Protein AF-A0A2G8PH49-F1 (afdb_monomer)

Foldseek 3Di:
DPPDDLVLLVVLLVVVVVPPDDLVVSCVVSVHDSVVSVVSNVCCVVPVDNDPDPDPDDPDDPCVVVVVVLVVVCVVCVPDDPVVSQVVCCVPPVDHDDDD

Sequence (100 aa):
MPTHSLDLRQRVVAAYQAGNTSIRQVAKRFMVTKRTVHRWVRQYQQTQDLAPKKAGTKRVGILEQHRQEVMAIITEHPDFYLWQYQELLRERLGINVSIV

Mean predicted aligned error: 11.05 Å

Structure (mmCIF, N/CA/C/O backbone):
data_AF-A0A2G8PH49-F1
#
_entry.id   AF-A0A2G8PH49-F1
#
loop_
_atom_site.group_PDB
_atom_site.id
_atom_site.type_symbol
_atom_site.label_atom_id
_atom_site.label_alt_id
_atom_site.label_comp_id
_atom_site.label_asym_id
_atom_site.label_entity_id
_atom_site.label_seq_id
_atom_site.pdbx_PDB_ins_code
_atom_site.Cartn_x
_atom_site.Cartn_y
_atom_site.Cartn_z
_atom_site.occupancy
_atom_site.B_iso_or_equiv
_atom_site.auth_seq_id
_atom_site.auth_comp_id
_atom_site.auth_asym_id
_atom_site.auth_atom_id
_atom_site.pdbx_PDB_model_num
ATOM 1 N N . MET A 1 1 ? -3.575 -7.128 -2.740 1.00 49.22 1 MET A N 1
ATOM 2 C CA . MET A 1 1 ? -4.727 -7.460 -1.876 1.00 49.22 1 MET A CA 1
ATOM 3 C C . MET A 1 1 ? -4.777 -6.478 -0.714 1.00 49.22 1 MET A C 1
ATOM 5 O O . MET A 1 1 ? -3.735 -6.265 -0.102 1.00 49.22 1 MET A O 1
ATOM 9 N N . PRO A 1 2 ? -5.914 -5.820 -0.430 1.00 60.09 2 PRO A N 1
ATOM 10 C CA . PRO A 1 2 ? -6.044 -5.015 0.780 1.00 60.09 2 PRO A CA 1
ATOM 11 C C . PRO A 1 2 ? -5.939 -5.923 2.014 1.00 60.09 2 PRO A C 1
ATOM 13 O O . PRO A 1 2 ? -6.595 -6.953 2.078 1.00 60.09 2 PRO A O 1
ATOM 16 N N . THR A 1 3 ? -5.131 -5.532 3.002 1.00 69.44 3 THR A N 1
ATOM 17 C CA . THR A 1 3 ? -4.856 -6.317 4.227 1.00 69.44 3 THR A CA 1
ATOM 18 C C . THR A 1 3 ? -6.109 -6.647 5.049 1.00 69.44 3 THR A C 1
ATOM 20 O O . THR A 1 3 ? -6.109 -7.584 5.836 1.00 69.44 3 THR A O 1
ATOM 23 N N . HIS A 1 4 ? -7.188 -5.883 4.870 1.00 77.81 4 HIS A N 1
ATOM 24 C CA . HIS A 1 4 ? -8.455 -6.071 5.570 1.00 77.81 4 HIS A CA 1
ATOM 25 C C . HIS A 1 4 ? -9.616 -5.954 4.584 1.00 77.81 4 HIS A C 1
ATOM 27 O O . HIS A 1 4 ? -9.643 -4.993 3.802 1.00 77.81 4 HIS A O 1
ATOM 33 N N . SER A 1 5 ? -10.556 -6.902 4.655 1.00 84.75 5 SER A N 1
ATOM 34 C CA . SER A 1 5 ? -11.788 -6.914 3.859 1.00 84.75 5 SER A CA 1
ATOM 35 C C . SER A 1 5 ? -12.651 -5.684 4.150 1.00 84.75 5 SER A C 1
ATOM 37 O O . SER A 1 5 ? -12.569 -5.086 5.225 1.00 84.75 5 SER A O 1
ATOM 39 N N . LEU A 1 6 ? -13.468 -5.284 3.174 1.00 86.81 6 LEU A N 1
ATOM 40 C CA . LEU A 1 6 ? -14.355 -4.126 3.301 1.00 86.81 6 LEU A CA 1
ATOM 41 C C . LEU A 1 6 ? -15.437 -4.354 4.371 1.00 86.81 6 LEU A C 1
ATOM 43 O O . LEU A 1 6 ? -15.678 -3.461 5.180 1.00 86.81 6 LEU A O 1
ATOM 47 N N . ASP A 1 7 ? -15.971 -5.577 4.447 1.00 88.06 7 ASP A N 1
ATOM 48 C CA . ASP A 1 7 ? -16.924 -6.008 5.480 1.00 88.06 7 ASP A CA 1
ATOM 49 C C . ASP A 1 7 ? -16.388 -5.769 6.902 1.00 88.06 7 ASP A C 1
ATOM 51 O O . ASP A 1 7 ? -17.050 -5.145 7.734 1.00 88.06 7 ASP A O 1
ATOM 55 N N . LEU A 1 8 ? -15.133 -6.158 7.170 1.00 89.62 8 LEU A N 1
ATOM 56 C CA . LEU A 1 8 ? -14.526 -5.967 8.490 1.00 89.62 8 LEU A CA 1
ATOM 57 C C . LEU A 1 8 ? -14.489 -4.484 8.886 1.00 89.62 8 LEU A C 1
ATOM 59 O O . LEU A 1 8 ? -14.756 -4.137 10.037 1.00 89.62 8 LEU A O 1
ATOM 63 N N . ARG A 1 9 ? -14.179 -3.596 7.936 1.00 90.38 9 ARG A N 1
ATOM 64 C CA . ARG A 1 9 ? -14.130 -2.147 8.180 1.00 90.38 9 ARG A CA 1
ATOM 65 C C . ARG A 1 9 ? -15.510 -1.590 8.491 1.00 90.38 9 ARG A C 1
ATOM 67 O O . ARG A 1 9 ? -15.645 -0.823 9.442 1.00 90.38 9 ARG A O 1
ATOM 74 N N . GLN A 1 10 ? -16.515 -1.988 7.710 1.00 90.69 10 GLN A N 1
ATOM 75 C CA . GLN A 1 10 ? -17.901 -1.559 7.892 1.00 90.69 10 GLN A CA 1
ATOM 76 C C . GLN A 1 10 ? -18.432 -1.983 9.259 1.00 90.69 10 GLN A C 1
ATOM 78 O O . GLN A 1 10 ? -18.939 -1.145 10.001 1.00 90.69 10 GLN A O 1
ATOM 83 N N . ARG A 1 11 ? -18.227 -3.245 9.650 1.00 91.31 11 ARG A N 1
ATOM 84 C CA . ARG A 1 11 ? -18.661 -3.755 10.959 1.00 91.31 11 ARG A CA 1
ATOM 85 C C . ARG A 1 11 ? -17.994 -3.030 12.126 1.00 91.31 11 ARG A C 1
ATOM 87 O O . ARG A 1 11 ? -18.647 -2.754 13.129 1.00 91.31 11 ARG A O 1
ATOM 94 N N . VAL A 1 12 ? -16.711 -2.692 11.993 1.00 90.94 12 VAL A N 1
ATOM 95 C CA . VAL A 1 12 ? -15.972 -1.938 13.015 1.00 90.94 12 VAL A CA 1
ATOM 96 C C . VAL A 1 12 ? -16.499 -0.511 13.158 1.00 90.94 12 VAL A C 1
ATOM 98 O O . VAL A 1 12 ? -16.678 -0.044 14.283 1.00 90.94 12 VAL A O 1
ATOM 101 N N . VAL A 1 13 ? -16.777 0.176 12.047 1.00 90.12 13 VAL A N 1
ATOM 102 C CA . VAL A 1 13 ? -17.340 1.533 12.088 1.00 90.12 13 VAL A CA 1
ATOM 103 C C . VAL A 1 13 ? -18.779 1.530 12.593 1.00 90.12 13 VAL A C 1
ATOM 105 O O . VAL A 1 13 ? -19.098 2.341 13.456 1.00 90.12 13 VAL A O 1
ATOM 108 N N . ALA A 1 14 ? -19.616 0.587 12.157 1.00 90.50 14 ALA A N 1
ATOM 109 C CA . ALA A 1 14 ? -20.986 0.448 12.648 1.00 90.50 14 ALA A CA 1
ATOM 110 C C . ALA A 1 14 ? -21.024 0.204 14.167 1.00 90.50 14 ALA A C 1
ATOM 112 O O . ALA A 1 14 ? -21.788 0.844 14.886 1.00 90.50 14 ALA A O 1
ATOM 113 N N . ALA A 1 15 ? -20.139 -0.659 14.680 1.00 89.81 15 ALA A N 1
ATOM 114 C CA . ALA A 1 15 ? -20.012 -0.898 16.118 1.00 89.81 15 ALA A CA 1
ATOM 115 C C . ALA A 1 15 ? -19.581 0.357 16.897 1.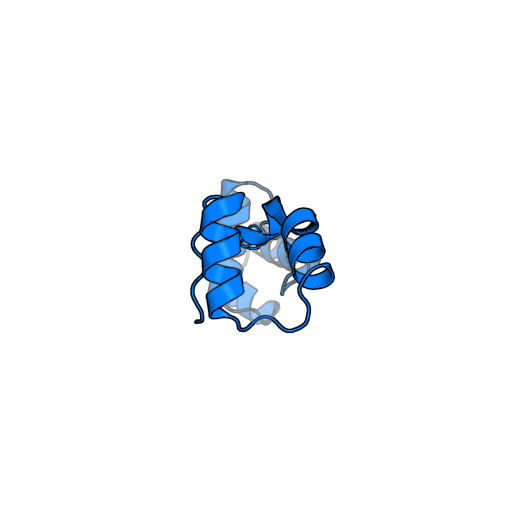00 89.81 15 ALA A C 1
ATOM 117 O O . ALA A 1 15 ? -20.007 0.542 18.034 1.00 89.81 15 ALA A O 1
ATOM 118 N N . TYR A 1 16 ? -18.758 1.218 16.293 1.00 88.88 16 TYR A N 1
ATOM 119 C CA . TYR A 1 16 ? -18.378 2.501 16.883 1.00 88.88 16 TYR A CA 1
ATOM 120 C C . TYR A 1 16 ? -19.525 3.527 16.838 1.00 88.88 16 TYR A C 1
ATOM 122 O O . TYR A 1 16 ? -19.766 4.216 17.825 1.00 88.88 16 TYR A O 1
ATOM 130 N N . GLN A 1 17 ? -20.270 3.604 15.730 1.00 87.25 17 GLN A N 1
ATOM 131 C CA . GLN A 1 17 ? -21.420 4.508 15.583 1.00 87.25 17 GLN A CA 1
ATOM 132 C C . GLN A 1 17 ? -22.599 4.152 16.491 1.00 87.25 17 GLN A C 1
ATOM 134 O O . GLN A 1 17 ? -23.352 5.042 16.869 1.00 87.25 17 GLN A O 1
ATOM 139 N N . ALA A 1 18 ? -22.728 2.886 16.896 1.00 87.12 18 ALA A N 1
ATOM 140 C CA . ALA A 1 18 ? -23.726 2.443 17.870 1.00 87.12 18 ALA A CA 1
ATOM 141 C C . ALA A 1 18 ? -23.551 3.067 19.277 1.00 87.12 18 ALA A C 1
ATOM 143 O O . ALA A 1 18 ? -24.314 2.747 20.182 1.00 87.12 18 ALA A O 1
ATOM 144 N N . GLY A 1 19 ? -22.545 3.926 19.492 1.00 73.62 19 GLY A N 1
ATOM 145 C CA . GLY A 1 19 ? -22.464 4.853 20.629 1.00 73.62 19 GLY A CA 1
ATOM 146 C C . GLY A 1 19 ? -22.016 4.245 21.961 1.00 73.62 19 GLY A C 1
ATOM 147 O O . GLY A 1 19 ? -21.498 4.962 22.811 1.00 73.62 19 GLY A O 1
ATOM 148 N N . ASN A 1 20 ? -22.115 2.924 22.131 1.00 72.25 20 ASN A N 1
ATOM 149 C CA . ASN A 1 20 ? -21.900 2.266 23.426 1.00 72.25 20 ASN A CA 1
ATOM 150 C C . ASN A 1 20 ? -20.476 1.727 23.660 1.00 72.25 20 ASN A C 1
ATOM 152 O O . ASN A 1 20 ? -20.251 1.011 24.635 1.00 72.25 20 ASN A O 1
ATOM 156 N N . THR A 1 21 ? -19.500 2.014 22.787 1.00 79.62 21 THR A N 1
ATOM 157 C CA . THR A 1 21 ? -18.129 1.495 22.964 1.00 79.62 21 THR A CA 1
ATOM 158 C C . THR A 1 21 ? -17.024 2.472 22.579 1.00 79.62 21 THR A C 1
ATOM 160 O O . THR A 1 21 ? -17.075 3.170 21.570 1.00 79.62 21 THR A O 1
ATOM 163 N N . SER A 1 22 ? -15.955 2.468 23.377 1.00 86.62 22 SER A N 1
ATOM 164 C CA . SER A 1 22 ? -14.719 3.192 23.072 1.00 86.62 22 SER A CA 1
ATOM 165 C C . SER A 1 22 ? -13.924 2.513 21.948 1.00 86.62 22 SER A C 1
ATOM 167 O O . SER A 1 22 ? -13.976 1.294 21.773 1.00 86.62 22 SER A O 1
ATOM 169 N N . ILE A 1 23 ? -13.069 3.275 21.254 1.00 87.56 23 ILE A N 1
ATOM 170 C CA . ILE A 1 23 ? -12.156 2.754 20.213 1.00 87.56 23 ILE A CA 1
ATOM 171 C C . ILE A 1 23 ? -11.331 1.556 20.718 1.00 87.56 23 ILE A C 1
ATOM 173 O O . ILE A 1 23 ? -11.072 0.619 19.964 1.00 87.56 23 ILE A O 1
ATOM 177 N N . ARG A 1 24 ? -10.928 1.554 21.999 1.00 89.19 24 ARG A N 1
ATOM 178 C CA . ARG A 1 24 ? -10.162 0.448 22.601 1.00 89.19 24 ARG A CA 1
ATOM 179 C C . ARG A 1 24 ? -10.996 -0.824 22.757 1.00 89.19 24 ARG A C 1
ATOM 181 O O . ARG A 1 24 ? -10.483 -1.911 22.510 1.00 89.19 24 ARG A O 1
ATOM 188 N N . GLN A 1 25 ? -12.260 -0.698 23.151 1.00 90.19 25 GLN A N 1
ATOM 189 C CA . GLN A 1 25 ? -13.167 -1.842 23.282 1.00 90.19 25 GLN A CA 1
ATOM 190 C C . GLN A 1 25 ? -13.500 -2.437 21.913 1.00 90.19 25 GLN A C 1
ATOM 192 O O . GLN A 1 25 ? -13.431 -3.654 21.750 1.00 90.19 25 GLN A O 1
ATOM 197 N N . VAL A 1 26 ? -13.768 -1.591 20.913 1.00 91.88 26 VAL A N 1
ATOM 198 C CA . VAL A 1 26 ? -13.987 -2.030 19.526 1.00 91.88 26 VAL A CA 1
ATOM 199 C C . VAL A 1 26 ? -12.748 -2.754 18.991 1.00 91.88 26 VAL A C 1
ATOM 201 O O . VAL A 1 26 ? -12.856 -3.855 18.457 1.00 91.88 26 VAL A O 1
ATOM 204 N N . ALA A 1 27 ? -11.555 -2.197 19.212 1.00 92.06 27 ALA A N 1
ATOM 205 C CA . ALA A 1 27 ? -10.291 -2.828 18.838 1.00 92.06 27 ALA A CA 1
ATOM 206 C C . ALA A 1 27 ? -10.132 -4.236 19.440 1.00 92.06 27 ALA A C 1
ATOM 208 O O . ALA A 1 27 ? -9.819 -5.182 18.719 1.00 92.06 27 ALA A O 1
ATOM 209 N N . LYS A 1 28 ? -10.425 -4.394 20.739 1.00 91.06 28 LYS A N 1
ATOM 210 C CA . LYS A 1 28 ? -10.373 -5.693 21.427 1.00 91.06 28 LYS A CA 1
ATOM 211 C C . LYS A 1 28 ? -11.407 -6.682 20.873 1.00 91.06 28 LYS A C 1
ATOM 213 O O . LYS A 1 28 ? -11.067 -7.838 20.653 1.00 91.06 28 LYS A O 1
ATOM 218 N N . ARG A 1 29 ? -12.641 -6.230 20.609 1.00 90.75 29 ARG A N 1
ATOM 219 C CA . ARG A 1 29 ? -13.742 -7.062 20.084 1.00 90.75 29 ARG A CA 1
ATOM 220 C C . ARG A 1 29 ? -13.445 -7.632 18.698 1.00 90.75 29 ARG A C 1
ATOM 222 O O . ARG A 1 29 ? -13.771 -8.781 18.435 1.00 90.75 29 ARG A O 1
ATOM 229 N N . PHE A 1 30 ? -12.845 -6.828 17.825 1.00 89.12 30 PHE A N 1
ATOM 230 C CA . PHE A 1 30 ? -12.542 -7.212 16.443 1.00 89.12 30 PHE A CA 1
ATOM 231 C C . PHE A 1 30 ? -11.091 -7.674 16.244 1.00 89.12 30 PHE A C 1
ATOM 233 O O . PHE A 1 30 ? -10.673 -7.862 15.107 1.00 89.12 30 PHE A O 1
ATOM 240 N N . MET A 1 31 ? -10.321 -7.841 17.329 1.00 90.75 31 MET A N 1
ATOM 241 C CA . MET A 1 31 ? -8.910 -8.259 17.305 1.00 90.75 31 MET A CA 1
ATOM 242 C C . MET A 1 31 ? -8.032 -7.420 16.356 1.00 90.75 31 MET A C 1
ATOM 244 O O . MET A 1 31 ? -7.108 -7.916 15.716 1.00 90.75 31 MET A O 1
ATOM 248 N N . VAL A 1 32 ? -8.310 -6.119 16.267 1.00 90.50 32 VAL A N 1
ATOM 249 C CA . VAL A 1 32 ? -7.565 -5.162 15.436 1.00 90.50 32 VAL A CA 1
ATOM 250 C C . VAL A 1 32 ? -6.885 -4.120 16.311 1.00 90.50 32 VAL A C 1
ATOM 252 O O . VAL A 1 32 ? -7.330 -3.811 17.413 1.00 90.50 32 VAL A O 1
ATOM 255 N N . THR A 1 33 ? -5.798 -3.521 15.827 1.00 91.88 33 THR A N 1
ATOM 256 C CA . THR A 1 33 ? -5.111 -2.487 16.612 1.00 91.88 33 THR A CA 1
ATOM 257 C C . THR A 1 33 ? -5.962 -1.219 16.747 1.00 91.88 33 THR A C 1
ATOM 259 O O . THR A 1 33 ? -6.657 -0.809 15.812 1.00 91.88 33 THR A O 1
ATOM 262 N N . LYS A 1 34 ? -5.830 -0.515 17.882 1.00 92.44 34 LYS A N 1
ATOM 263 C CA . LYS A 1 34 ? -6.484 0.790 18.120 1.00 92.44 34 LYS A CA 1
ATOM 264 C C . LYS A 1 34 ? -6.234 1.802 16.992 1.00 92.44 34 LYS A C 1
ATOM 266 O O . LYS A 1 34 ? -7.117 2.582 16.647 1.00 92.44 34 LYS A O 1
ATOM 271 N N . ARG A 1 35 ? -5.031 1.774 16.401 1.00 92.62 35 ARG A N 1
ATOM 272 C CA . ARG A 1 35 ? -4.618 2.669 15.309 1.00 92.62 35 ARG A CA 1
ATOM 273 C C . ARG A 1 35 ? -5.393 2.374 14.027 1.00 92.62 35 ARG A C 1
ATOM 275 O O . ARG A 1 35 ? -5.762 3.312 13.325 1.00 92.62 35 ARG A O 1
ATOM 282 N N . THR A 1 36 ? -5.658 1.100 13.742 1.00 90.94 36 THR A N 1
ATOM 283 C CA . THR A 1 36 ? -6.460 0.674 12.590 1.00 90.94 36 THR A CA 1
ATOM 284 C C . THR A 1 36 ? -7.910 1.133 12.730 1.00 90.94 36 THR A C 1
ATOM 286 O O . THR A 1 36 ? -8.427 1.770 11.815 1.00 90.94 36 THR A O 1
ATOM 289 N N . VAL A 1 37 ? -8.528 0.910 13.896 1.00 91.62 37 VAL A N 1
ATOM 290 C CA . VAL A 1 37 ? -9.903 1.367 14.177 1.00 91.62 37 VAL A CA 1
ATOM 291 C C . VAL A 1 37 ? -10.012 2.883 14.034 1.00 91.62 37 VAL A C 1
ATOM 293 O O . VAL A 1 37 ? -10.858 3.376 13.294 1.00 91.62 37 VAL A O 1
ATOM 296 N N . HIS A 1 38 ? -9.106 3.631 14.671 1.00 92.00 38 HIS A N 1
ATOM 297 C CA . HIS A 1 38 ? -9.081 5.090 14.577 1.00 92.00 38 HIS A CA 1
ATOM 298 C C . HIS A 1 38 ? -8.922 5.580 13.128 1.00 92.00 38 HIS A C 1
ATOM 300 O O . HIS A 1 38 ? -9.570 6.542 12.721 1.00 92.00 38 HIS A O 1
ATOM 306 N N . ARG A 1 39 ? -8.085 4.909 12.320 1.00 91.12 39 ARG A N 1
ATOM 307 C CA . ARG A 1 39 ? -7.927 5.224 10.892 1.00 91.12 39 ARG A CA 1
ATOM 308 C C . ARG A 1 39 ? -9.243 5.054 10.129 1.00 91.12 39 ARG A C 1
ATOM 310 O O . ARG A 1 39 ? -9.575 5.937 9.347 1.00 91.12 39 ARG A O 1
ATOM 317 N N . TRP A 1 40 ? -9.970 3.958 10.341 1.00 91.56 40 TRP A N 1
ATOM 318 C CA . TRP A 1 40 ? -11.237 3.699 9.646 1.00 91.56 40 TRP A CA 1
ATOM 319 C C . TRP A 1 40 ? -12.349 4.651 10.069 1.00 91.56 40 TRP A C 1
ATOM 321 O O . TRP A 1 40 ? -13.029 5.190 9.204 1.00 91.56 40 TRP A O 1
ATOM 331 N N . VAL A 1 41 ? -12.480 4.929 11.367 1.00 89.81 41 VAL A N 1
ATOM 332 C CA . VAL A 1 41 ? -13.451 5.909 11.878 1.00 89.81 41 VAL A CA 1
ATOM 333 C C . VAL A 1 41 ? -13.182 7.293 11.287 1.00 89.81 41 VAL A C 1
ATOM 335 O O . VAL A 1 41 ? -14.095 7.923 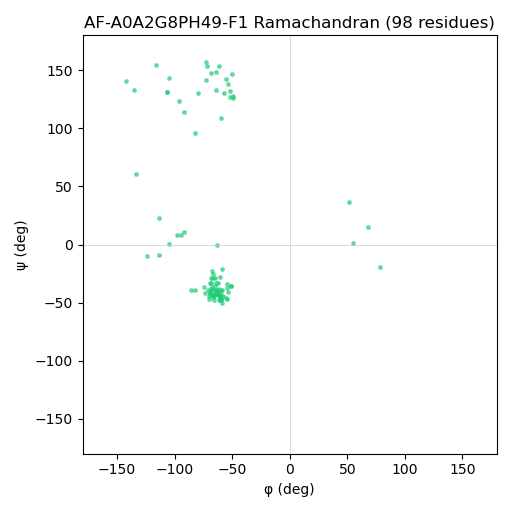10.761 1.00 89.81 41 VAL A O 1
ATOM 338 N N . ARG A 1 42 ? -11.921 7.747 11.294 1.00 91.00 42 ARG A N 1
ATOM 339 C CA . ARG A 1 42 ? -11.546 9.040 10.707 1.00 91.00 42 ARG A CA 1
ATOM 340 C C . ARG A 1 42 ? -11.812 9.086 9.202 1.00 91.00 42 ARG A C 1
ATOM 342 O O . ARG A 1 42 ? -12.304 10.091 8.707 1.00 91.00 42 ARG A O 1
ATOM 349 N N . GLN A 1 43 ? -11.496 8.011 8.479 1.00 89.75 43 GLN A N 1
ATOM 350 C CA . GLN A 1 43 ? -11.778 7.915 7.046 1.00 89.75 43 GLN A CA 1
ATOM 351 C C . GLN A 1 43 ? -13.288 8.004 6.772 1.00 89.75 43 GLN A C 1
ATOM 353 O O . GLN A 1 43 ? -13.712 8.750 5.893 1.00 89.75 43 GLN A O 1
ATOM 358 N N . TYR A 1 44 ? -14.104 7.308 7.561 1.00 89.94 44 TYR A N 1
ATOM 359 C CA . TYR A 1 44 ? -15.556 7.367 7.441 1.00 89.94 44 TYR A CA 1
ATOM 360 C C . TYR A 1 44 ? -16.112 8.768 7.733 1.00 89.94 44 TYR A C 1
ATOM 362 O O . TYR A 1 44 ? -16.939 9.265 6.981 1.00 89.94 44 TYR A O 1
ATOM 370 N N . GLN A 1 45 ? -15.610 9.452 8.764 1.00 86.62 45 GLN A N 1
ATOM 371 C CA . GLN A 1 45 ? -16.022 10.827 9.077 1.00 86.62 45 GLN A CA 1
ATOM 372 C C . GLN A 1 45 ? -15.664 11.835 7.975 1.00 86.62 45 GLN A C 1
ATOM 374 O O . GLN A 1 45 ? -16.385 12.805 7.783 1.00 86.62 45 GLN A O 1
ATOM 379 N N . GLN A 1 46 ? -14.550 11.627 7.267 1.00 87.62 46 GLN A N 1
ATOM 380 C CA . GLN A 1 46 ? -14.069 12.559 6.241 1.00 87.62 46 GLN A CA 1
ATOM 381 C C . GLN A 1 46 ? -14.686 12.320 4.863 1.00 87.62 46 GLN A C 1
ATOM 383 O O . GLN A 1 46 ? -14.944 13.269 4.134 1.00 87.62 46 GLN A O 1
ATOM 388 N N . THR A 1 47 ? -14.857 11.056 4.486 1.00 84.62 47 THR A N 1
ATOM 389 C CA . THR A 1 47 ? -15.186 10.667 3.106 1.00 84.62 47 THR A CA 1
ATOM 390 C C . THR A 1 47 ? -16.451 9.826 2.995 1.00 84.62 47 THR A C 1
ATOM 392 O O . THR A 1 47 ? -16.875 9.560 1.879 1.00 84.62 47 THR A O 1
ATOM 395 N N . GLN A 1 48 ? -17.017 9.350 4.112 1.00 83.81 48 GLN A N 1
ATOM 396 C CA . GLN A 1 48 ? -18.093 8.341 4.172 1.00 83.81 48 GLN A CA 1
ATOM 397 C C . GLN A 1 48 ? -17.796 7.020 3.433 1.00 83.81 48 GLN A C 1
ATOM 399 O O . GLN A 1 48 ? -18.595 6.090 3.470 1.00 83.81 48 GLN A O 1
ATOM 404 N N . ASP A 1 49 ? -16.605 6.889 2.846 1.00 82.75 49 ASP A N 1
ATOM 405 C CA . ASP A 1 49 ? -16.134 5.712 2.135 1.00 82.75 49 ASP A CA 1
ATOM 406 C C . ASP A 1 49 ? -15.084 4.949 2.957 1.00 82.75 49 ASP A C 1
ATOM 408 O O . ASP A 1 49 ? -14.106 5.512 3.459 1.00 82.75 49 ASP A O 1
ATOM 412 N N . LEU A 1 5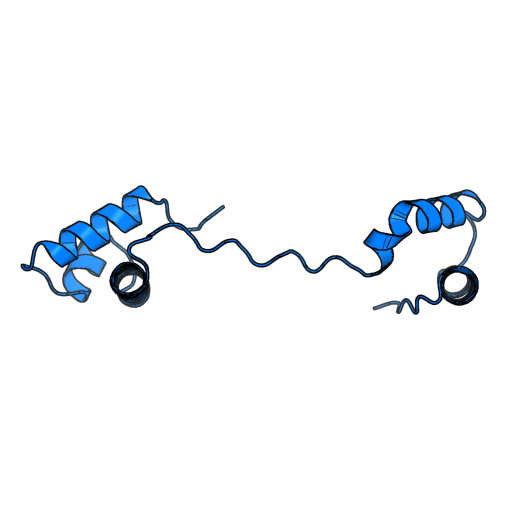0 ? -15.276 3.635 3.073 1.00 82.62 50 LEU A N 1
ATOM 413 C CA . LEU A 1 50 ? -14.390 2.701 3.776 1.00 82.62 50 LE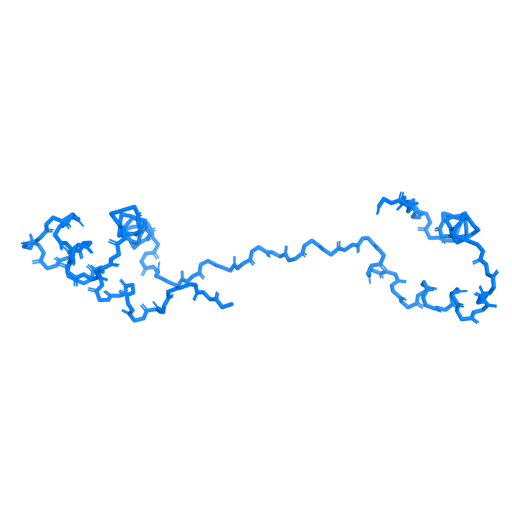U A CA 1
ATOM 414 C C . LEU A 1 50 ? -13.541 1.847 2.837 1.00 82.62 50 LEU A C 1
ATOM 416 O O . LEU A 1 50 ? -12.727 1.032 3.308 1.00 82.62 50 LEU A O 1
ATOM 420 N N . ALA A 1 51 ? -13.682 2.049 1.527 1.00 82.19 51 ALA A N 1
ATOM 421 C CA . ALA A 1 51 ? -12.890 1.364 0.535 1.00 82.19 51 ALA A CA 1
ATOM 422 C C . ALA A 1 51 ? -11.387 1.560 0.804 1.00 82.19 51 ALA A C 1
ATOM 424 O O . ALA A 1 51 ? -10.929 2.606 1.293 1.00 82.19 51 ALA A O 1
ATOM 425 N N . PRO A 1 52 ? -10.568 0.522 0.563 1.00 79.00 52 PRO A N 1
ATOM 426 C CA . PRO A 1 52 ? -9.127 0.694 0.554 1.00 79.00 52 PRO A CA 1
ATOM 427 C C . PRO A 1 52 ? -8.761 1.762 -0.474 1.00 79.00 52 PRO A C 1
ATOM 429 O O . PRO A 1 52 ? -9.181 1.693 -1.626 1.00 79.00 52 PRO A O 1
ATOM 432 N N . LYS A 1 53 ? -7.938 2.731 -0.057 1.00 74.75 53 LYS A N 1
ATOM 433 C CA . LYS A 1 53 ? -7.326 3.662 -1.004 1.00 74.75 53 LYS A CA 1
ATOM 434 C C . LYS A 1 53 ? -6.617 2.853 -2.083 1.00 74.75 53 LYS A C 1
ATOM 436 O O . LYS A 1 53 ? -5.964 1.853 -1.763 1.0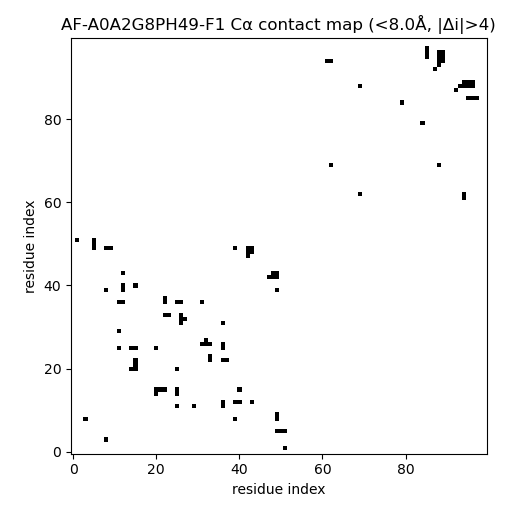0 74.75 53 LYS A O 1
ATOM 441 N N . LYS A 1 54 ? -6.750 3.294 -3.337 1.00 70.94 54 LYS A N 1
ATOM 442 C CA . LYS A 1 54 ? -6.010 2.710 -4.456 1.00 70.94 54 LYS A CA 1
ATOM 443 C C . LYS A 1 54 ? -4.540 2.646 -4.046 1.00 70.94 54 LYS A C 1
ATOM 445 O O . LYS A 1 54 ? -3.989 3.644 -3.576 1.00 70.94 54 LYS A O 1
ATOM 450 N N . ALA A 1 55 ? -3.941 1.458 -4.145 1.00 68.44 55 ALA A N 1
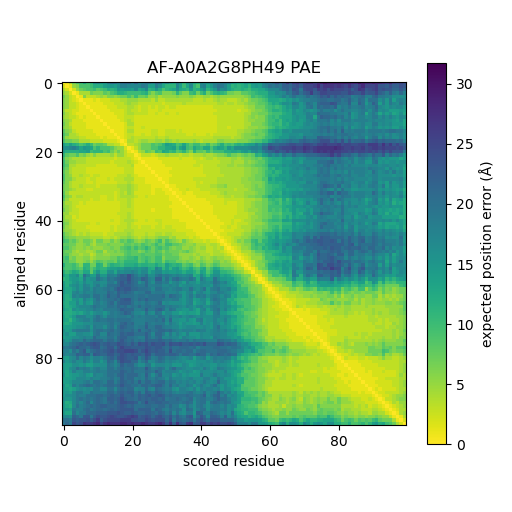ATOM 451 C CA . ALA A 1 55 ? -2.495 1.344 -4.026 1.00 68.44 55 ALA A CA 1
ATOM 452 C C . ALA A 1 55 ? -1.900 2.355 -5.011 1.00 68.44 55 ALA A C 1
ATOM 454 O O . ALA A 1 55 ? -2.397 2.453 -6.136 1.00 68.44 55 ALA A O 1
ATOM 455 N N . GLY A 1 56 ? -0.934 3.160 -4.559 1.00 66.88 56 GLY A N 1
ATOM 456 C CA . GLY A 1 56 ? -0.328 4.178 -5.414 1.00 66.88 56 GLY A CA 1
ATOM 457 C C . GLY A 1 56 ? 0.096 3.566 -6.746 1.00 66.88 56 GLY A C 1
ATOM 458 O O . GLY A 1 56 ? 0.453 2.384 -6.795 1.00 66.88 56 GLY A O 1
ATOM 459 N N . THR A 1 57 ? 0.011 4.349 -7.821 1.00 68.62 57 THR A N 1
ATOM 460 C CA . THR A 1 57 ? 0.445 3.911 -9.149 1.00 68.62 57 THR A CA 1
ATOM 461 C C . THR A 1 57 ? 1.841 3.316 -9.022 1.00 68.62 57 THR A C 1
ATOM 463 O O . THR A 1 57 ? 2.725 3.943 -8.428 1.00 68.62 57 THR A O 1
ATOM 466 N N . LYS A 1 58 ? 2.037 2.090 -9.526 1.00 67.38 58 LYS A N 1
ATOM 467 C CA . LYS A 1 58 ? 3.388 1.535 -9.645 1.00 67.38 58 LYS A CA 1
ATOM 468 C C . LYS A 1 58 ? 4.219 2.581 -10.381 1.00 67.38 58 LYS A C 1
ATOM 470 O O . LYS A 1 58 ? 3.789 3.051 -11.432 1.00 67.38 58 LYS A O 1
ATOM 475 N N . ARG A 1 59 ? 5.361 2.980 -9.815 1.00 65.94 59 ARG A N 1
ATOM 476 C CA . ARG A 1 59 ? 6.310 3.824 -10.544 1.00 65.94 59 ARG A CA 1
ATOM 477 C C . ARG A 1 59 ? 6.719 3.034 -11.776 1.00 65.94 59 ARG A C 1
ATOM 479 O O . ARG A 1 59 ? 7.353 1.992 -11.649 1.00 65.94 59 ARG A O 1
ATOM 486 N N . VAL A 1 60 ? 6.249 3.476 -12.931 1.00 70.75 60 VAL A N 1
ATOM 487 C CA . VAL A 1 60 ? 6.615 2.868 -14.199 1.00 70.75 60 VAL A CA 1
ATOM 488 C C . VAL A 1 60 ? 7.995 3.416 -14.551 1.00 70.75 60 VAL A C 1
ATOM 490 O O . VAL A 1 60 ? 8.219 4.621 -14.426 1.00 70.75 60 VAL A O 1
ATOM 493 N N . GLY A 1 61 ? 8.942 2.541 -14.892 1.00 75.19 61 GLY A N 1
ATOM 494 C CA . GLY A 1 61 ? 10.265 2.976 -15.335 1.00 75.19 61 GLY A CA 1
ATOM 495 C C . GLY A 1 61 ? 10.158 3.757 -16.644 1.00 75.19 61 GLY A C 1
ATOM 496 O O . GLY A 1 61 ? 9.291 3.460 -17.462 1.00 75.19 61 GLY A O 1
ATOM 497 N N . ILE A 1 62 ? 11.050 4.728 -16.853 1.00 79.00 62 ILE A N 1
ATOM 498 C CA . ILE A 1 62 ? 11.088 5.569 -18.066 1.00 79.00 62 ILE A CA 1
ATOM 499 C C . ILE A 1 62 ? 11.162 4.699 -19.337 1.00 79.00 62 ILE A C 1
ATOM 501 O O . ILE A 1 62 ? 10.529 5.001 -20.342 1.00 79.00 62 ILE A O 1
ATOM 505 N N . LEU A 1 63 ? 11.840 3.548 -19.259 1.00 80.62 63 LEU A N 1
ATOM 506 C CA . LEU A 1 63 ? 11.960 2.592 -20.363 1.00 80.62 63 LEU A CA 1
ATOM 507 C C . LEU A 1 63 ? 10.651 1.893 -20.751 1.00 80.62 63 LEU A C 1
ATOM 509 O O . LEU A 1 63 ? 10.535 1.445 -21.886 1.00 80.62 63 LEU A O 1
ATOM 513 N N . GLU A 1 64 ? 9.652 1.808 -19.866 1.00 80.94 64 GLU A N 1
ATOM 514 C CA . GLU A 1 64 ? 8.374 1.172 -20.224 1.00 80.94 64 GLU A CA 1
ATOM 515 C C . GLU A 1 64 ? 7.630 1.986 -21.290 1.00 80.94 64 GLU A C 1
ATOM 517 O O . GLU A 1 64 ? 6.914 1.417 -22.109 1.00 80.94 64 GLU A O 1
ATOM 522 N N . GLN A 1 65 ? 7.831 3.310 -21.315 1.00 83.56 65 GLN A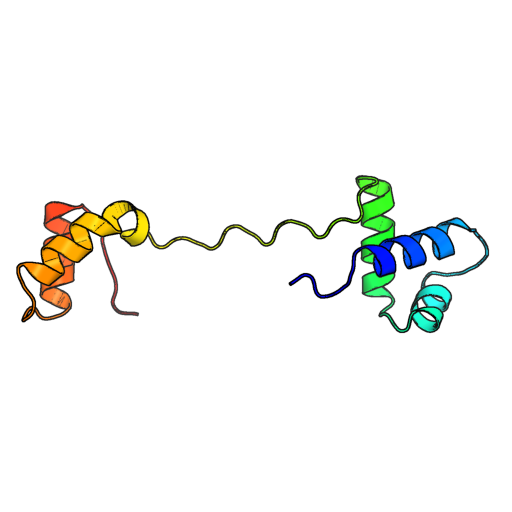 N 1
ATOM 523 C CA . GLN A 1 65 ? 7.252 4.184 -22.338 1.00 83.56 65 GLN A CA 1
ATOM 524 C C . GLN A 1 65 ? 7.808 3.874 -23.735 1.00 83.56 65 GLN A C 1
ATOM 526 O O . GLN A 1 65 ? 7.087 4.017 -24.715 1.00 83.56 65 GLN A O 1
ATOM 531 N N . HIS A 1 66 ? 9.044 3.372 -23.808 1.00 83.62 66 HIS A N 1
ATOM 532 C CA . HIS A 1 66 ? 9.755 3.047 -25.048 1.00 83.62 66 HIS A CA 1
ATOM 533 C C . HIS A 1 66 ? 10.002 1.547 -25.204 1.00 83.62 66 HIS A C 1
ATOM 535 O O . HIS A 1 66 ? 10.905 1.117 -25.919 1.00 83.62 66 HIS A O 1
ATOM 541 N N . ARG A 1 67 ? 9.203 0.716 -24.527 1.00 85.19 67 ARG A N 1
ATOM 542 C CA . ARG A 1 67 ? 9.444 -0.725 -24.426 1.00 85.19 67 ARG A CA 1
ATOM 543 C C . ARG A 1 67 ? 9.620 -1.405 -25.782 1.00 85.19 67 ARG A C 1
ATOM 545 O O . ARG A 1 67 ? 10.469 -2.276 -25.913 1.00 85.19 67 ARG A O 1
ATOM 552 N N . GLN A 1 68 ? 8.826 -1.029 -26.780 1.00 85.19 68 GLN A N 1
ATOM 553 C CA . GLN A 1 68 ? 8.911 -1.617 -28.120 1.00 85.19 68 GLN A CA 1
ATOM 554 C C . GLN A 1 68 ? 10.248 -1.293 -28.799 1.00 85.19 68 GLN A C 1
ATOM 556 O O . GLN A 1 68 ? 10.879 -2.184 -29.359 1.00 85.19 68 GLN A O 1
ATOM 561 N N . GLU A 1 69 ? 10.708 -0.049 -28.681 1.00 84.38 69 GLU A N 1
ATOM 562 C CA . GLU A 1 69 ? 11.964 0.428 -29.267 1.00 84.38 69 GLU A CA 1
ATOM 563 C C . GLU A 1 69 ? 13.176 -0.198 -28.568 1.00 84.38 69 GLU A C 1
ATOM 565 O O . GLU A 1 69 ? 14.104 -0.664 -29.225 1.00 84.38 69 GLU A O 1
ATOM 570 N N . VAL A 1 70 ? 13.135 -0.304 -27.234 1.00 86.50 70 VAL A N 1
ATOM 571 C CA . VAL A 1 70 ? 14.181 -0.980 -26.451 1.00 86.50 70 VAL A CA 1
ATOM 572 C C . VAL A 1 70 ? 14.283 -2.455 -26.848 1.00 86.50 70 VAL A C 1
ATOM 574 O O . VAL A 1 70 ? 15.381 -2.966 -27.049 1.00 86.50 70 VAL A O 1
ATOM 577 N N . MET A 1 71 ? 13.149 -3.146 -26.999 1.00 87.88 71 MET A N 1
ATOM 578 C CA . MET A 1 71 ? 13.145 -4.556 -27.405 1.00 87.88 71 MET A CA 1
ATOM 579 C C . MET A 1 71 ? 13.641 -4.740 -28.844 1.00 87.88 71 MET A C 1
ATOM 581 O O . MET A 1 71 ? 14.350 -5.709 -29.111 1.00 87.88 71 MET A O 1
ATOM 585 N N . ALA A 1 72 ? 13.329 -3.814 -29.757 1.00 88.38 72 ALA A N 1
ATOM 586 C CA . ALA A 1 72 ? 13.867 -3.830 -31.116 1.00 88.38 72 ALA A CA 1
ATOM 587 C C . ALA A 1 72 ? 15.399 -3.710 -31.109 1.00 88.38 72 ALA A C 1
ATOM 589 O O . ALA A 1 72 ? 16.072 -4.547 -31.700 1.00 88.38 72 ALA A O 1
ATOM 590 N N . ILE A 1 73 ? 15.946 -2.761 -30.342 1.00 86.00 73 ILE A N 1
ATOM 591 C CA . ILE A 1 73 ? 17.395 -2.565 -30.183 1.00 86.00 73 ILE A CA 1
ATOM 592 C C . ILE A 1 73 ? 18.089 -3.825 -29.638 1.00 86.00 73 ILE A C 1
ATOM 594 O O . ILE A 1 73 ? 19.133 -4.225 -30.149 1.00 86.00 73 ILE A O 1
ATOM 598 N N . ILE A 1 74 ? 17.508 -4.472 -28.623 1.00 87.25 74 ILE A N 1
ATOM 599 C CA . ILE A 1 74 ? 18.052 -5.717 -28.050 1.00 87.25 74 ILE A CA 1
ATOM 600 C C . ILE A 1 74 ? 18.025 -6.857 -29.075 1.00 87.25 74 ILE A C 1
ATOM 602 O O . ILE A 1 74 ? 18.931 -7.684 -29.110 1.00 87.25 74 ILE A O 1
ATOM 606 N N . THR A 1 75 ? 16.997 -6.902 -29.923 1.00 88.44 75 THR A N 1
ATOM 607 C CA . THR A 1 75 ? 16.865 -7.941 -30.954 1.00 88.44 75 THR A CA 1
ATOM 608 C C . THR A 1 75 ? 17.830 -7.709 -32.121 1.00 88.44 75 THR A C 1
ATOM 610 O O . THR A 1 75 ? 18.368 -8.669 -32.664 1.00 88.44 75 THR A O 1
ATOM 613 N N . GLU A 1 76 ? 18.070 -6.450 -32.497 1.00 88.75 76 GLU A N 1
ATOM 614 C CA . GLU A 1 76 ? 19.041 -6.062 -33.531 1.00 88.75 76 GLU A CA 1
ATOM 615 C C . GLU A 1 76 ? 20.492 -6.315 -33.091 1.00 88.75 76 GLU A C 1
ATOM 617 O O . GLU A 1 76 ? 21.340 -6.656 -33.918 1.00 88.75 76 GLU A O 1
ATOM 622 N N . HIS A 1 77 ? 20.781 -6.172 -31.794 1.00 85.62 77 HIS A N 1
ATOM 623 C CA . HIS A 1 77 ? 22.141 -6.215 -31.259 1.00 85.62 77 HIS A CA 1
ATOM 624 C C . HIS A 1 77 ? 22.281 -7.105 -30.011 1.00 85.62 77 HIS A C 1
ATOM 626 O O . HIS A 1 77 ? 22.702 -6.614 -28.964 1.00 85.62 77 HIS A O 1
ATOM 632 N N . PRO A 1 78 ? 21.998 -8.419 -30.094 1.00 83.12 78 PRO A N 1
ATOM 633 C CA . PRO A 1 78 ? 21.936 -9.299 -28.921 1.00 83.12 78 PRO A CA 1
ATOM 634 C C . PRO A 1 78 ? 23.256 -9.392 -28.138 1.00 83.12 78 PRO A C 1
ATOM 636 O O . PRO A 1 78 ? 23.231 -9.584 -26.924 1.00 83.12 78 PRO A O 1
ATOM 639 N N . ASP A 1 79 ? 24.394 -9.198 -28.808 1.00 87.56 79 ASP A N 1
ATOM 640 C CA . ASP A 1 79 ? 25.736 -9.351 -28.230 1.00 87.56 79 ASP A CA 1
ATOM 641 C C . ASP A 1 79 ? 26.319 -8.051 -27.646 1.00 87.56 79 ASP A C 1
ATOM 643 O O . ASP A 1 79 ? 27.508 -7.982 -27.326 1.00 87.56 79 ASP A O 1
ATOM 647 N N . PHE A 1 80 ? 25.517 -6.991 -27.516 1.00 88.50 80 PHE A N 1
ATOM 648 C CA . PHE A 1 80 ? 25.994 -5.728 -26.954 1.00 88.50 80 PHE A CA 1
ATOM 649 C C . PHE A 1 80 ? 26.216 -5.804 -25.442 1.00 88.50 80 PHE A C 1
ATOM 651 O O . PHE A 1 80 ? 25.436 -6.367 -24.672 1.00 88.50 80 PHE A O 1
ATOM 658 N N . TYR A 1 81 ? 27.285 -5.152 -24.996 1.00 87.38 81 TYR A N 1
ATOM 659 C CA . TYR A 1 81 ? 27.533 -4.887 -23.588 1.00 87.38 81 TYR A CA 1
ATOM 660 C C . TYR A 1 81 ? 26.563 -3.821 -23.063 1.00 87.38 81 TYR A C 1
ATOM 662 O O . TYR A 1 81 ? 26.117 -2.937 -23.794 1.00 87.38 81 TYR A O 1
ATOM 670 N N . LEU A 1 82 ? 26.283 -3.846 -21.756 1.00 86.38 82 LEU A N 1
ATOM 671 C CA . LEU A 1 82 ? 25.307 -2.941 -21.133 1.00 86.38 82 LEU A CA 1
ATOM 672 C C . LEU A 1 82 ? 25.586 -1.450 -21.398 1.00 86.38 82 LEU A C 1
ATOM 674 O O . LEU A 1 82 ? 24.653 -0.684 -21.620 1.00 86.38 82 LEU A O 1
ATOM 678 N N . TRP A 1 83 ? 26.859 -1.049 -21.425 1.00 86.62 83 TRP A N 1
ATOM 679 C CA . TRP A 1 83 ? 27.256 0.333 -21.707 1.00 86.62 83 TRP A CA 1
ATOM 680 C C . TRP A 1 83 ? 26.977 0.759 -23.155 1.00 86.62 83 TRP A C 1
ATOM 682 O O . TRP A 1 83 ? 26.685 1.924 -23.406 1.00 86.62 83 TRP A O 1
ATOM 692 N N . GLN A 1 84 ? 26.998 -0.180 -24.104 1.00 87.88 84 GLN A N 1
ATOM 693 C CA . GLN A 1 84 ? 26.668 0.095 -25.505 1.00 87.88 84 GLN A CA 1
ATOM 694 C C . GLN A 1 84 ? 25.170 0.350 -25.660 1.00 87.88 84 GLN A C 1
ATOM 696 O O . GLN A 1 84 ? 24.768 1.271 -26.366 1.00 87.88 84 GLN A O 1
ATOM 701 N N . TYR A 1 85 ? 24.340 -0.402 -24.933 1.00 86.19 85 TYR A N 1
ATOM 702 C CA . TYR A 1 85 ? 22.911 -0.114 -24.849 1.00 86.19 85 TYR A CA 1
ATOM 703 C C . TYR A 1 85 ? 22.635 1.247 -24.206 1.00 86.19 85 TYR A C 1
ATOM 705 O O . TYR A 1 85 ? 21.748 1.955 -24.668 1.00 86.19 85 TYR A O 1
ATOM 713 N N . GLN A 1 86 ? 23.386 1.645 -23.173 1.00 86.75 86 GLN A N 1
ATOM 714 C CA . GLN A 1 86 ? 23.226 2.971 -22.562 1.00 86.75 86 GLN A CA 1
ATOM 715 C C . GLN A 1 86 ? 23.475 4.097 -23.569 1.00 86.75 86 GLN A C 1
ATOM 717 O O . GLN A 1 86 ? 22.660 5.015 -23.651 1.00 86.75 86 GLN A O 1
ATOM 722 N N . GLU A 1 87 ? 24.559 4.018 -24.345 1.00 87.50 87 GLU A N 1
ATOM 723 C CA . GLU A 1 87 ? 24.856 5.040 -25.353 1.00 87.50 87 GLU A CA 1
ATOM 724 C C . GLU A 1 87 ? 23.797 5.043 -26.459 1.00 87.50 87 GLU A C 1
ATOM 726 O O . GLU A 1 87 ? 23.255 6.091 -26.790 1.00 87.50 87 GLU A O 1
ATOM 731 N N . LEU A 1 88 ? 23.389 3.870 -26.948 1.00 86.94 88 LEU A N 1
ATOM 732 C CA . LEU A 1 88 ? 22.388 3.775 -28.009 1.00 86.94 88 LEU A CA 1
ATOM 733 C C . LEU A 1 88 ? 21.003 4.284 -27.570 1.00 86.94 88 LEU A C 1
ATOM 735 O O . LEU A 1 88 ? 20.311 4.957 -28.336 1.00 86.94 88 LEU A O 1
ATOM 739 N N . LEU A 1 89 ? 20.596 4.003 -26.328 1.00 87.19 89 LEU A N 1
ATOM 740 C CA . LEU A 1 89 ? 19.350 4.520 -25.749 1.00 87.19 89 LEU A CA 1
ATOM 741 C C . LEU A 1 89 ? 19.422 6.034 -25.509 1.00 87.19 89 LEU A C 1
ATOM 743 O O . LEU A 1 89 ? 18.419 6.734 -25.670 1.00 87.19 89 LEU A O 1
ATOM 747 N N . ARG A 1 90 ? 20.603 6.557 -25.178 1.00 87.94 90 ARG A N 1
ATOM 748 C CA . ARG A 1 90 ? 20.841 7.995 -25.052 1.00 87.94 90 ARG A CA 1
ATOM 749 C C . ARG A 1 90 ? 20.799 8.696 -26.410 1.00 87.94 90 ARG A C 1
ATOM 751 O O . ARG A 1 90 ? 20.170 9.743 -26.510 1.00 87.94 90 ARG A O 1
ATOM 758 N N . GLU A 1 91 ? 21.423 8.131 -27.437 1.00 86.12 91 GLU A N 1
ATOM 759 C CA . GLU A 1 91 ? 21.476 8.709 -28.784 1.00 86.12 91 GLU A CA 1
ATOM 760 C C . GLU A 1 91 ? 20.120 8.665 -29.495 1.00 86.12 91 GLU A C 1
ATOM 762 O O . GLU A 1 91 ? 19.689 9.673 -30.052 1.00 86.12 91 GLU A O 1
ATOM 767 N N . ARG A 1 92 ? 19.425 7.518 -29.470 1.00 83.75 92 ARG A N 1
ATOM 768 C CA . ARG A 1 92 ? 18.155 7.349 -30.198 1.00 83.75 92 ARG A CA 1
ATOM 769 C C . ARG A 1 92 ? 16.943 7.892 -29.447 1.00 83.75 92 ARG A C 1
ATOM 771 O O . ARG A 1 92 ? 16.052 8.449 -30.078 1.00 83.75 92 ARG A O 1
ATOM 778 N N . LEU A 1 93 ? 16.892 7.714 -28.124 1.00 82.31 93 LEU A N 1
ATOM 779 C CA . LEU A 1 93 ? 15.698 8.013 -27.318 1.00 82.31 93 LEU A CA 1
ATOM 780 C C . LEU A 1 93 ? 15.902 9.181 -26.344 1.00 82.31 93 LEU A C 1
ATOM 782 O O . LEU A 1 93 ? 14.945 9.621 -25.711 1.00 82.31 93 LEU A O 1
ATOM 786 N N . GLY A 1 94 ? 17.134 9.680 -26.179 1.00 83.62 94 GLY A N 1
ATOM 787 C CA . GLY A 1 94 ? 17.447 10.709 -25.184 1.00 83.62 94 GLY A CA 1
ATOM 788 C C . GLY A 1 94 ? 17.340 10.218 -23.735 1.00 83.62 94 GLY A C 1
ATOM 789 O O . GLY A 1 94 ? 17.289 11.034 -22.813 1.00 83.62 94 GLY A O 1
ATOM 790 N N . ILE A 1 95 ? 17.282 8.901 -23.508 1.00 84.44 95 ILE A N 1
ATOM 791 C CA . ILE A 1 95 ? 17.060 8.315 -22.182 1.00 84.44 95 ILE A CA 1
ATOM 792 C C . ILE A 1 95 ? 18.402 7.951 -21.561 1.00 84.44 95 ILE A C 1
ATOM 794 O O . ILE A 1 95 ? 19.159 7.155 -22.108 1.00 84.44 95 ILE A O 1
ATOM 798 N N . ASN A 1 96 ? 18.669 8.484 -20.371 1.00 82.00 96 ASN A N 1
ATOM 799 C CA . ASN A 1 96 ? 19.834 8.090 -19.591 1.00 82.00 96 ASN A CA 1
ATOM 800 C C . ASN A 1 96 ? 19.454 6.949 -18.638 1.00 82.00 96 ASN A C 1
ATOM 802 O O . ASN A 1 96 ? 18.635 7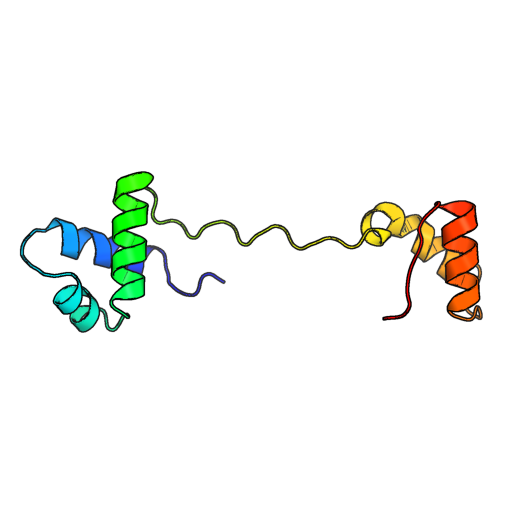.126 -17.733 1.00 82.00 96 ASN A O 1
ATOM 806 N N . VAL A 1 97 ? 20.024 5.768 -18.868 1.00 81.00 97 VAL A N 1
ATOM 807 C CA . VAL A 1 97 ? 19.796 4.574 -18.047 1.00 81.00 97 VAL A CA 1
ATOM 808 C C . VAL A 1 97 ? 21.040 4.337 -17.211 1.00 81.00 97 VAL A C 1
ATOM 810 O O . VAL A 1 97 ? 22.141 4.326 -17.747 1.00 81.00 97 VAL A O 1
ATOM 813 N N . SER A 1 98 ? 20.892 4.121 -15.908 1.00 78.56 98 SER A N 1
ATOM 814 C CA . SER A 1 98 ? 22.005 3.758 -15.024 1.00 78.56 98 SER A CA 1
ATOM 815 C C . SER A 1 98 ? 21.952 2.276 -14.664 1.00 78.56 98 SER A C 1
ATOM 817 O O . SER A 1 98 ? 20.872 1.724 -14.468 1.00 78.56 98 SER A O 1
ATOM 819 N N . ILE A 1 99 ? 23.125 1.650 -14.555 1.00 65.62 99 ILE A N 1
ATOM 820 C CA . ILE A 1 99 ? 23.287 0.297 -14.016 1.00 65.62 99 ILE A CA 1
ATOM 821 C C . ILE A 1 99 ? 23.313 0.445 -12.494 1.00 65.62 99 ILE A C 1
ATOM 823 O O . ILE A 1 99 ? 24.339 0.830 -11.936 1.00 65.62 99 ILE A O 1
ATOM 827 N N . VAL A 1 100 ? 22.173 0.250 -11.837 1.00 55.47 100 VAL A N 1
ATOM 828 C CA . VAL A 1 100 ? 22.052 0.253 -10.369 1.00 55.47 100 VAL A CA 1
ATOM 829 C C . VAL A 1 100 ? 21.379 -1.032 -9.935 1.00 55.47 100 VAL A C 1
ATOM 831 O O . VAL A 1 100 ? 20.359 -1.386 -10.568 1.00 55.47 100 VAL A O 1
#

pLDDT: mean 83.85, std 8.47, range [49.22, 92.62]

Radius of gyration: 24.91 Å; Cα contacts (8 Å, |Δi|>4): 56; chains: 1; bounding box: 51×22×57 Å

Solvent-accessible surface area (backbone atoms only — not comparable to full-atom values): 6280 Å² total; per-residue (Å²): 130,75,97,63,60,61,66,62,53,50,54,54,42,53,55,46,71,67,69,82,49,54,65,63,55,52,14,63,75,69,77,43,54,52,68,57,51,52,50,51,47,52,38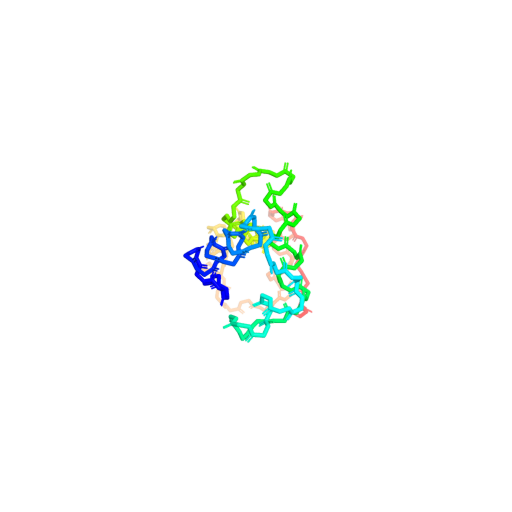,34,75,76,66,73,50,74,71,78,73,76,75,72,79,75,84,73,58,79,60,66,82,42,43,70,61,53,52,49,53,46,70,78,43,73,87,60,54,73,68,55,51,33,52,51,37,32,73,77,69,69,42,85,68,79,96,124

Secondary structure (DSSP, 8-state):
--SS-HHHHHHHHHHHHTSS--HHHHHHHTT--HHHHHHHHHHHHHHS--SPPPPPPP---GGGGGHHHHHHHHHH-TT--HHHHHHHHHHHH-------

Nearest PDB structures (foldseek):
  1mdm-assembly1_A  TM=5.962E-01  e=5.644E-03  Homo sapiens
  6pax-assembly1_A  TM=5.386E-01  e=2.318E-02  Homo sapiens
  2lvs-assembly1_A  TM=4.800E-01  e=1.355E-01  Hyperthermus butylicus DSM 5456
  6fi9-assembly1_A  TM=3.932E-01  e=1.197E+00  Lactococcus cremoris subsp. cremoris MG1363
  2fxa-assembly3_A  TM=3.442E-01  e=3.255E+00  Bacillus subtilis